Protein AF-A0A7V1LYJ7-F1 (afdb_monomer)

Solvent-accessible surface area (backbone atoms only — not comparable to full-atom values): 11429 Å² total; per-residue (Å²): 139,90,71,83,51,69,73,53,44,68,65,65,70,70,75,66,86,75,81,81,82,77,94,82,89,84,84,89,86,88,78,90,84,87,90,84,88,81,90,78,89,89,88,82,90,87,87,89,84,87,89,84,88,81,92,72,92,71,81,84,70,80,73,81,81,62,92,84,59,79,79,88,82,51,66,59,58,54,37,48,56,49,42,76,74,42,40,70,66,48,44,75,53,27,71,74,53,50,47,53,56,35,52,47,34,51,50,49,32,52,49,32,52,54,60,55,66,43,93,89,49,82,57,51,73,66,52,50,50,50,37,58,47,28,56,48,49,39,51,51,38,51,31,48,56,26,54,67,68,77,46,60,61,61,68,60,48,43,66,77,69,36,71,91,68,63,72,79,85,83,130

Sequence (171 aa):
MGQDQIIAMSIEGRFTPAEHPGRETRPHHCTYHNAQPSHAMSIATTNISGCSRKSHLRSHMTQPNDPTQPSQITVAQIQQLIRERYYASDHDRGTGGTFLYFAEEVGELATALAANNRRRSPPTPAERANLEEEFADVIAWLCTLANINDVDLTKALTKYTDRDRVTGVKD

Radius of gyration: 25.45 Å; Cα contacts (8 Å, |Δi|>4): 78; chains: 1; bounding box: 66×53×61 Å

Secondary structure (DSSP, 8-state):
--STHHHHHHHHHS-----------------------------------------------PPPPPTTSPPPPPHHHHHHHHHHHHHHHHHHHHHHHHHHHHHHHHHHHHHHHHHHT-TTSPPPHHHHHHHHHHHHHHHHHHHHHHHHTT--HHHHHHHHH-TTT------

Nearest PDB structures (foldseek):
  7mu5-assembly2_F  TM=7.650E-01  e=2.462E-04  Homo sapiens
  7mu5-assembly1_E  TM=7.653E-01  e=3.201E-04  Homo sapiens
  7mu5-assembly1_G  TM=7.534E-01  e=7.814E-04  Homo sapiens

Foldseek 3Di:
DPPLCPLVVVVVVPPDPPDDPDDDDDDDDDDDDDDDDDDDDDDDDDDDDDDDDDDDPDPPPPDPDDPPDDDDDDLVNLLVVLCVRCQVVLLVCPLVNLVVQLVVLVVQLVVLVVQCPDPPDHHDPVSVVSNVVSVVSNSSSVSSNCSSVVHDVVVVCCCPVVPVNPDDDDD

Structure (mmCIF, N/CA/C/O backbone):
data_AF-A0A7V1LYJ7-F1
#
_entry.id   AF-A0A7V1LYJ7-F1
#
loop_
_atom_site.group_PDB
_atom_site.id
_atom_site.type_symbol
_atom_site.label_atom_id
_atom_site.label_alt_id
_atom_site.label_comp_id
_atom_site.label_asym_id
_atom_site.label_entity_id
_atom_site.label_seq_id
_atom_site.pdbx_PDB_ins_code
_atom_site.Cartn_x
_atom_site.Cartn_y
_atom_site.Cartn_z
_atom_site.occupancy
_atom_site.B_iso_or_equiv
_atom_site.auth_seq_id
_atom_site.auth_comp_id
_atom_site.auth_asym_id
_atom_site.auth_atom_id
_atom_site.pdbx_PDB_model_num
ATOM 1 N N . MET A 1 1 ? -14.120 12.202 -15.755 1.00 39.66 1 MET A N 1
ATOM 2 C CA . MET A 1 1 ? -13.140 11.384 -16.501 1.00 39.66 1 MET A CA 1
ATOM 3 C C . MET A 1 1 ? -11.776 12.020 -16.305 1.00 39.66 1 MET A C 1
ATOM 5 O O . MET A 1 1 ? -11.632 13.159 -16.732 1.00 39.66 1 MET A O 1
ATOM 9 N N . GLY A 1 2 ? -10.828 11.368 -15.618 1.00 41.31 2 GLY A N 1
ATOM 10 C CA . GLY A 1 2 ? -9.467 11.924 -15.524 1.00 41.31 2 GLY A CA 1
ATOM 11 C C . GLY A 1 2 ? -8.541 11.475 -14.386 1.00 41.31 2 GLY A C 1
ATOM 12 O O . GLY A 1 2 ? -7.397 11.910 -14.402 1.00 41.31 2 GLY A O 1
ATOM 13 N N . GLN A 1 3 ? -8.970 10.662 -13.408 1.00 35.12 3 GLN A N 1
ATOM 14 C CA . GLN A 1 3 ? -8.062 10.183 -12.339 1.00 35.12 3 GLN A CA 1
ATOM 15 C C . GLN A 1 3 ? -8.272 8.724 -11.895 1.00 35.12 3 GLN A C 1
ATOM 17 O O . GLN A 1 3 ? -7.392 8.165 -11.251 1.00 35.12 3 GLN A O 1
ATOM 22 N N . ASP A 1 4 ? -9.376 8.079 -12.274 1.00 42.81 4 ASP A N 1
ATOM 23 C CA . ASP A 1 4 ? -9.696 6.700 -11.852 1.00 42.81 4 ASP A CA 1
ATOM 24 C C . ASP A 1 4 ? -8.965 5.624 -12.678 1.00 42.81 4 ASP A C 1
ATOM 26 O O . ASP A 1 4 ? -9.135 4.431 -12.452 1.00 42.81 4 ASP A O 1
ATOM 30 N N . GLN A 1 5 ? -8.142 6.046 -13.644 1.00 44.84 5 GLN A N 1
ATOM 31 C CA . GLN A 1 5 ? -7.387 5.149 -14.518 1.00 44.84 5 GLN A CA 1
ATOM 32 C C . GLN A 1 5 ? -6.056 4.672 -13.929 1.00 44.84 5 GLN A C 1
ATOM 34 O O . GLN A 1 5 ? -5.581 3.638 -14.368 1.00 44.84 5 GLN A O 1
ATOM 39 N N . ILE A 1 6 ? -5.441 5.365 -12.963 1.00 43.75 6 ILE A N 1
ATOM 40 C CA . ILE A 1 6 ? -4.030 5.089 -12.616 1.00 43.75 6 ILE A CA 1
ATOM 41 C C . ILE A 1 6 ? -3.837 3.672 -12.045 1.00 43.75 6 ILE A C 1
ATOM 43 O O . ILE A 1 6 ? -2.964 2.957 -12.520 1.00 43.75 6 ILE A O 1
ATOM 47 N N . ILE A 1 7 ? -4.693 3.220 -11.118 1.00 49.38 7 ILE A N 1
ATOM 48 C CA . ILE A 1 7 ? -4.587 1.854 -10.560 1.00 49.38 7 ILE A CA 1
ATOM 49 C C . ILE A 1 7 ? -5.200 0.805 -11.507 1.00 49.38 7 ILE A C 1
ATOM 51 O O . ILE A 1 7 ? -4.684 -0.301 -11.636 1.00 49.38 7 ILE A O 1
ATOM 55 N N . ALA A 1 8 ? -6.255 1.158 -12.250 1.00 46.00 8 ALA A N 1
AT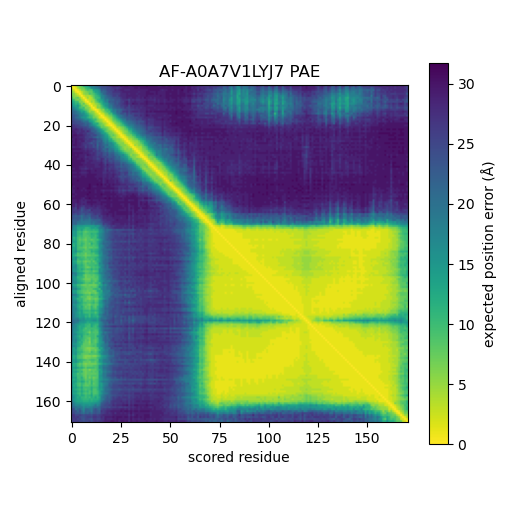OM 56 C CA . ALA A 1 8 ? -6.844 0.263 -13.250 1.00 46.00 8 ALA A CA 1
ATOM 57 C C . ALA A 1 8 ? -5.898 -0.018 -14.440 1.00 46.00 8 ALA A C 1
ATOM 59 O O . ALA A 1 8 ? -5.915 -1.114 -14.995 1.00 46.00 8 ALA A O 1
ATOM 60 N N . MET A 1 9 ? -5.040 0.934 -14.820 1.00 42.72 9 MET A N 1
ATOM 61 C CA . MET A 1 9 ? -4.119 0.789 -15.952 1.00 42.72 9 MET A CA 1
ATOM 62 C C . MET A 1 9 ? -2.973 -0.193 -15.693 1.00 42.72 9 MET A C 1
ATOM 64 O O . MET A 1 9 ? -2.532 -0.823 -16.654 1.00 42.72 9 MET A O 1
ATOM 68 N N . SER A 1 10 ? -2.529 -0.383 -14.442 1.00 49.06 10 SER A N 1
ATOM 69 C CA . SER A 1 10 ? -1.549 -1.441 -14.134 1.00 49.06 10 SER A CA 1
ATOM 70 C C . SER A 1 10 ? -2.144 -2.834 -14.412 1.00 49.06 10 SER A C 1
ATOM 72 O O . SER A 1 10 ? -1.480 -3.699 -14.982 1.00 49.06 10 SER A O 1
ATOM 74 N N . ILE A 1 11 ? -3.450 -3.001 -14.150 1.00 47.09 11 ILE A N 1
ATOM 75 C CA . ILE A 1 11 ? -4.214 -4.230 -14.419 1.00 47.09 11 ILE A CA 1
ATOM 76 C C . ILE A 1 11 ? -4.469 -4.431 -15.927 1.00 47.09 11 ILE A C 1
ATOM 78 O O . ILE A 1 11 ? -4.273 -5.527 -16.453 1.00 47.09 11 ILE A O 1
ATOM 82 N N . GLU A 1 12 ? -4.915 -3.395 -16.645 1.00 40.53 12 GLU A N 1
ATOM 83 C CA . GLU A 1 12 ? -5.315 -3.525 -18.059 1.00 40.53 12 GLU A CA 1
ATOM 84 C C . GLU A 1 12 ? -4.127 -3.576 -19.040 1.00 40.53 12 GLU A C 1
ATOM 86 O O . GLU A 1 12 ? -4.242 -4.163 -20.117 1.00 40.53 12 GLU A O 1
ATOM 91 N N . GLY A 1 13 ? -2.969 -3.006 -18.687 1.00 39.09 13 GLY A N 1
ATOM 92 C CA . GLY A 1 13 ? -1.813 -2.902 -19.587 1.00 39.09 13 GLY A CA 1
ATOM 93 C C . GLY A 1 13 ? -1.020 -4.197 -19.809 1.00 39.09 13 GLY A C 1
ATOM 94 O O . GLY A 1 13 ? -0.330 -4.319 -20.823 1.00 39.09 13 GLY A O 1
ATOM 95 N N . ARG A 1 14 ? -1.101 -5.169 -18.889 1.00 50.03 14 ARG A N 1
ATOM 96 C CA . ARG A 1 14 ? -0.214 -6.353 -18.875 1.00 50.03 14 ARG A CA 1
ATOM 97 C C . ARG A 1 14 ? -0.827 -7.621 -19.491 1.00 50.03 14 ARG A C 1
ATOM 99 O O . ARG A 1 14 ? -0.095 -8.552 -19.819 1.00 50.03 14 ARG A O 1
ATOM 106 N N . PHE A 1 15 ? -2.136 -7.640 -19.758 1.00 41.94 15 PHE A N 1
ATOM 107 C CA . PHE A 1 15 ? -2.843 -8.764 -20.396 1.00 41.94 15 PHE A CA 1
ATOM 108 C C . PHE A 1 15 ? -3.045 -8.585 -21.913 1.00 41.94 15 PHE A C 1
ATOM 110 O O . PHE A 1 15 ? -4.158 -8.672 -22.433 1.00 41.94 15 PHE A O 1
ATOM 117 N N . THR A 1 16 ? -1.948 -8.431 -22.662 1.00 31.44 16 THR A N 1
ATOM 118 C CA . THR A 1 16 ? -1.954 -8.831 -24.081 1.00 31.44 16 THR A CA 1
ATOM 119 C C . THR A 1 16 ? -1.454 -10.275 -24.187 1.00 31.44 16 THR A C 1
ATOM 121 O O . THR A 1 16 ? -0.359 -10.574 -23.708 1.00 31.44 16 THR A O 1
ATOM 124 N N . PRO A 1 17 ? -2.216 -11.212 -24.786 1.00 27.77 17 PRO A N 1
ATOM 125 C CA . PRO A 1 17 ? -1.701 -12.548 -25.050 1.00 27.77 17 PRO A CA 1
ATOM 126 C C . PRO A 1 17 ? -0.546 -12.446 -26.048 1.00 27.77 17 PRO A C 1
ATOM 128 O O . PRO A 1 17 ? -0.759 -12.145 -27.221 1.00 27.77 17 PRO A O 1
ATOM 131 N N . ALA A 1 18 ? 0.680 -12.688 -25.586 1.00 34.16 18 ALA A N 1
ATOM 132 C CA . ALA A 1 18 ? 1.843 -12.734 -26.459 1.00 34.16 18 ALA A CA 1
ATOM 133 C C . ALA A 1 18 ? 1.729 -13.938 -27.407 1.00 34.16 18 ALA A C 1
ATOM 135 O O . ALA A 1 18 ? 2.036 -15.075 -27.023 1.00 34.16 18 ALA A O 1
ATOM 136 N N . GLU A 1 19 ? 1.297 -13.687 -28.648 1.00 32.66 19 GLU A N 1
ATOM 137 C CA . GLU A 1 19 ? 1.384 -14.662 -29.733 1.00 32.66 19 GLU A CA 1
ATOM 138 C C . GLU A 1 19 ? 2.819 -15.200 -29.804 1.00 32.66 19 GLU A C 1
ATOM 140 O O . GLU A 1 19 ? 3.786 -14.441 -29.849 1.00 32.66 19 GLU A O 1
ATOM 145 N N . HIS A 1 20 ? 2.959 -16.525 -29.754 1.00 35.22 20 HIS A N 1
ATOM 146 C CA . HIS A 1 20 ? 4.243 -17.211 -29.616 1.00 35.22 20 HIS A CA 1
ATOM 147 C C . HIS A 1 20 ? 4.741 -17.736 -30.976 1.00 35.22 20 HIS A C 1
ATOM 149 O O . HIS A 1 20 ? 4.325 -18.820 -31.397 1.00 35.22 20 HIS A O 1
ATOM 155 N N . PRO A 1 21 ? 5.680 -17.056 -31.658 1.00 34.88 21 PRO A N 1
ATOM 156 C CA . PRO A 1 21 ? 6.439 -17.663 -32.740 1.00 34.88 21 PRO A CA 1
ATOM 157 C C . PRO A 1 21 ? 7.669 -18.412 -32.198 1.00 34.88 21 PRO A C 1
ATOM 159 O O . PRO A 1 21 ? 8.609 -17.809 -31.695 1.00 34.88 21 PRO A O 1
ATOM 162 N N . GLY A 1 22 ? 7.676 -19.737 -32.370 1.00 33.19 22 GLY A N 1
ATOM 163 C CA . GLY A 1 22 ? 8.886 -20.551 -32.576 1.00 33.19 22 GLY A CA 1
ATOM 164 C C . GLY A 1 22 ? 9.962 -20.590 -31.477 1.00 33.19 22 GLY A C 1
ATOM 165 O O . GLY A 1 22 ? 10.859 -19.754 -31.424 1.00 33.19 22 GLY A O 1
ATOM 166 N N . ARG A 1 23 ? 10.008 -21.692 -30.712 1.00 37.84 23 ARG A N 1
ATOM 167 C CA . ARG A 1 23 ? 11.253 -22.115 -30.041 1.00 37.84 23 ARG A CA 1
ATOM 168 C C . ARG A 1 23 ? 12.289 -22.547 -31.083 1.00 37.84 23 ARG A C 1
ATOM 170 O O . ARG A 1 23 ? 12.037 -23.512 -31.799 1.00 37.84 23 ARG A O 1
ATOM 177 N N . GLU A 1 24 ? 13.494 -21.983 -31.036 1.00 34.78 24 GLU A N 1
ATOM 178 C CA . GLU A 1 24 ? 14.697 -22.667 -31.525 1.00 34.78 24 GLU A CA 1
ATOM 179 C C . GLU A 1 24 ? 15.793 -22.667 -30.447 1.00 34.78 24 GLU A C 1
ATOM 181 O O . GLU A 1 24 ? 16.142 -21.637 -29.875 1.00 34.78 24 GLU A O 1
ATOM 186 N N . THR A 1 25 ? 16.310 -23.855 -30.129 1.00 39.84 25 THR A N 1
ATOM 187 C CA . THR A 1 25 ? 17.277 -24.088 -29.046 1.00 39.84 25 THR A CA 1
ATOM 188 C C . THR A 1 25 ? 18.637 -24.493 -29.606 1.00 39.84 25 THR A C 1
ATOM 190 O O . THR A 1 25 ? 18.734 -25.553 -30.227 1.00 39.84 25 THR A O 1
ATOM 193 N N . ARG A 1 26 ? 19.707 -23.736 -29.319 1.00 32.53 26 ARG A N 1
ATOM 194 C CA . ARG A 1 26 ? 21.106 -24.171 -29.525 1.00 32.53 26 ARG A CA 1
ATOM 195 C C . ARG A 1 26 ? 22.040 -23.697 -28.391 1.00 32.53 26 ARG A C 1
ATOM 197 O O . ARG A 1 26 ? 21.685 -22.750 -27.692 1.00 32.53 26 ARG A O 1
ATOM 204 N N . PRO A 1 27 ? 23.173 -24.391 -28.135 1.00 34.41 27 PRO A N 1
ATOM 205 C CA . PRO A 1 27 ? 23.737 -24.473 -26.782 1.00 34.41 27 PRO A CA 1
ATOM 206 C C . PRO A 1 27 ? 25.044 -23.692 -26.539 1.00 34.41 27 PRO A C 1
ATOM 208 O O . PRO A 1 27 ? 25.807 -23.421 -27.456 1.00 34.41 27 PRO A O 1
ATOM 211 N N . HIS A 1 28 ? 25.306 -23.460 -25.246 1.00 38.00 28 HIS A N 1
ATOM 212 C CA . HIS A 1 28 ? 26.600 -23.329 -24.550 1.00 38.00 28 HIS A CA 1
ATOM 213 C C . HIS A 1 28 ? 27.812 -22.657 -25.240 1.00 38.00 28 HIS A C 1
ATOM 215 O O . HIS A 1 28 ? 28.478 -23.260 -26.075 1.00 38.00 28 HIS A O 1
ATOM 221 N N . HIS A 1 29 ? 28.308 -21.574 -24.625 1.00 31.41 29 HIS A N 1
ATOM 222 C CA . HIS A 1 29 ? 29.708 -21.566 -24.170 1.00 31.41 29 HIS A CA 1
ATOM 223 C C . HIS A 1 29 ? 29.892 -20.703 -22.913 1.00 31.41 29 HIS A C 1
ATOM 225 O O . HIS A 1 29 ? 29.496 -19.542 -22.875 1.00 31.41 29 HIS A O 1
ATOM 231 N N . CYS A 1 30 ? 30.519 -21.268 -21.881 1.00 25.98 30 CYS A N 1
ATOM 232 C CA . CYS A 1 30 ? 31.017 -20.526 -20.723 1.00 25.98 30 CYS A CA 1
ATOM 233 C C . CYS A 1 30 ? 32.521 -20.292 -20.909 1.00 25.98 30 CYS A C 1
ATOM 235 O O . CYS A 1 30 ? 33.231 -21.227 -21.280 1.00 25.98 30 CYS A O 1
ATOM 237 N N . THR A 1 31 ? 33.022 -19.085 -20.649 1.00 35.19 31 THR A N 1
ATOM 238 C CA . THR A 1 31 ? 34.464 -18.818 -20.558 1.00 35.19 31 THR A CA 1
ATOM 239 C C . THR A 1 31 ? 34.769 -17.984 -19.317 1.00 35.19 31 THR A C 1
ATOM 241 O O . THR A 1 31 ? 34.438 -16.806 -19.214 1.00 35.19 31 THR A O 1
ATOM 244 N N . TYR A 1 32 ? 35.425 -18.624 -18.350 1.00 24.89 32 TYR A N 1
ATOM 245 C CA . TYR A 1 32 ? 36.089 -17.946 -17.239 1.00 24.89 32 TYR A CA 1
ATOM 246 C C . TYR A 1 32 ? 37.252 -17.102 -17.773 1.00 24.89 32 TYR A C 1
ATOM 248 O O . TYR A 1 32 ? 38.036 -17.595 -18.583 1.00 24.89 32 TYR A O 1
ATOM 256 N N . HIS A 1 33 ? 37.433 -15.888 -17.249 1.00 34.34 33 HIS A N 1
ATOM 257 C CA . HIS A 1 33 ? 38.720 -15.189 -17.273 1.00 34.34 33 HIS A CA 1
ATOM 258 C C . HIS A 1 33 ? 39.061 -14.677 -15.872 1.00 34.34 33 HIS A C 1
ATOM 260 O O . HIS A 1 33 ? 38.192 -14.253 -15.111 1.00 34.34 33 HIS A O 1
ATOM 266 N N . ASN A 1 34 ? 40.339 -14.805 -15.527 1.00 30.95 34 ASN A N 1
ATOM 267 C CA . ASN A 1 34 ? 40.882 -14.710 -14.177 1.00 30.95 34 ASN A CA 1
ATOM 268 C C . ASN A 1 34 ? 41.823 -13.499 -14.087 1.00 30.95 34 ASN A C 1
ATOM 270 O O . ASN A 1 34 ? 42.712 -13.381 -14.926 1.00 30.95 34 ASN A O 1
ATOM 274 N N . ALA A 1 35 ? 41.650 -12.626 -13.088 1.00 32.25 35 ALA A N 1
ATOM 275 C CA . ALA A 1 35 ? 42.581 -11.526 -12.815 1.00 32.25 35 ALA A CA 1
ATOM 276 C C . ALA A 1 35 ? 42.537 -11.060 -11.342 1.00 32.25 35 ALA A C 1
ATOM 278 O O . ALA A 1 35 ? 41.516 -10.591 -10.834 1.00 32.25 35 ALA A O 1
ATOM 279 N N . GLN A 1 36 ? 43.688 -11.173 -10.683 1.00 30.81 36 GLN A N 1
ATOM 280 C CA . GLN A 1 36 ? 44.072 -10.702 -9.343 1.00 30.81 36 GLN A CA 1
ATOM 281 C C . GLN A 1 36 ? 45.618 -10.580 -9.355 1.00 30.81 36 GLN A C 1
ATOM 283 O O . GLN A 1 36 ? 46.246 -11.234 -10.190 1.00 30.81 36 GLN A O 1
ATOM 288 N N . PRO A 1 37 ? 46.274 -9.936 -8.372 1.00 46.62 37 PRO A N 1
ATOM 289 C CA . PRO A 1 37 ? 45.947 -8.666 -7.713 1.00 46.62 37 PRO A CA 1
ATOM 290 C C . PRO A 1 37 ? 47.197 -7.752 -7.583 1.00 46.62 37 PRO A C 1
ATOM 292 O O . PRO A 1 37 ? 48.312 -8.157 -7.905 1.00 46.62 37 PRO A O 1
ATOM 295 N N . SER A 1 38 ? 47.063 -6.559 -6.989 1.00 35.41 38 SER A N 1
ATOM 296 C CA . SER A 1 38 ? 48.221 -5.847 -6.414 1.00 35.41 38 SER A CA 1
ATOM 297 C C . SER A 1 38 ? 47.839 -4.852 -5.306 1.00 35.41 38 SER A C 1
ATOM 299 O O . SER A 1 38 ? 47.107 -3.915 -5.591 1.00 35.41 38 SER A O 1
ATOM 301 N N . HIS A 1 39 ? 48.373 -5.084 -4.094 1.00 32.19 39 HIS A N 1
ATOM 302 C CA . HIS A 1 39 ? 48.921 -4.146 -3.080 1.00 32.19 39 HIS A CA 1
ATOM 303 C C . HIS A 1 39 ? 48.308 -2.734 -2.843 1.00 32.19 39 HIS A C 1
ATOM 305 O O . HIS A 1 39 ? 47.913 -2.053 -3.774 1.00 32.19 39 HIS A O 1
ATOM 311 N N . ALA A 1 40 ? 48.371 -2.120 -1.650 1.00 30.64 40 ALA A N 1
ATOM 312 C CA . ALA A 1 40 ? 48.552 -2.566 -0.256 1.00 30.64 40 ALA A CA 1
ATOM 313 C C . ALA A 1 40 ? 48.348 -1.353 0.698 1.00 30.64 40 ALA A C 1
ATOM 315 O O . ALA A 1 40 ? 48.561 -0.221 0.288 1.00 30.64 40 ALA A O 1
ATOM 316 N N . MET A 1 41 ? 47.978 -1.624 1.960 1.00 29.31 41 MET A N 1
ATOM 317 C CA . MET A 1 41 ? 48.214 -0.851 3.208 1.00 29.31 41 MET A CA 1
ATOM 318 C C . MET A 1 41 ? 48.380 0.692 3.183 1.00 29.31 41 MET A C 1
ATOM 320 O O . MET A 1 41 ? 49.353 1.205 2.644 1.00 29.31 41 MET A O 1
ATOM 324 N N . SER A 1 42 ? 47.634 1.395 4.052 1.00 30.06 42 SER A N 1
ATOM 325 C CA . SER A 1 42 ? 48.216 1.911 5.315 1.00 30.06 42 SER A CA 1
ATOM 326 C C . SER A 1 42 ? 47.147 2.367 6.331 1.00 30.06 42 SER A C 1
ATOM 328 O O . SER A 1 42 ? 45.970 2.489 6.003 1.00 30.06 42 SER A O 1
ATOM 330 N N . ILE A 1 43 ? 47.573 2.570 7.580 1.00 31.61 43 ILE A N 1
ATOM 331 C CA . ILE A 1 43 ? 46.780 2.725 8.812 1.00 31.61 43 ILE A CA 1
ATOM 332 C C . ILE A 1 43 ? 47.089 4.097 9.441 1.00 31.61 43 ILE A C 1
ATOM 334 O O . ILE A 1 43 ? 48.260 4.465 9.465 1.00 31.61 43 ILE A O 1
ATOM 338 N N . ALA A 1 44 ? 46.109 4.791 10.044 1.00 30.53 44 ALA A N 1
ATOM 339 C CA . ALA A 1 44 ? 46.369 5.701 11.177 1.00 30.53 44 ALA A CA 1
ATOM 340 C C . ALA A 1 44 ? 45.109 6.074 11.997 1.00 30.53 44 ALA A C 1
ATOM 342 O O . ALA A 1 44 ? 44.166 6.678 11.494 1.00 30.53 44 ALA A O 1
ATOM 343 N N . THR A 1 45 ? 45.160 5.763 13.295 1.00 30.34 45 THR A N 1
ATOM 344 C CA . THR A 1 45 ? 44.437 6.369 14.438 1.00 30.34 45 THR A CA 1
ATOM 345 C C . THR A 1 45 ? 44.587 7.912 14.416 1.00 30.34 45 THR A C 1
ATOM 347 O O . THR A 1 45 ? 45.572 8.411 13.886 1.00 30.34 45 THR A O 1
ATOM 350 N N . THR A 1 46 ? 43.743 8.799 14.961 1.00 32.59 46 THR A N 1
ATOM 351 C CA . THR A 1 46 ? 43.065 8.922 16.283 1.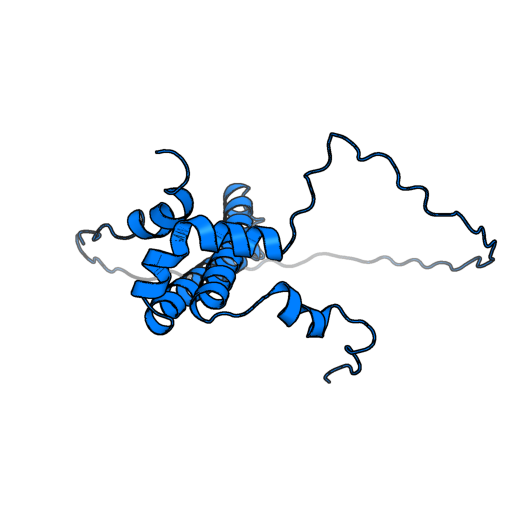00 32.59 46 THR A CA 1
ATOM 352 C C . THR A 1 46 ? 42.071 10.133 16.163 1.00 32.59 46 THR A C 1
ATOM 354 O O . THR A 1 46 ? 41.990 10.703 15.081 1.00 32.59 46 THR A O 1
ATOM 357 N N . ASN A 1 47 ? 41.287 10.659 17.123 1.00 36.19 47 ASN A N 1
ATOM 358 C CA . ASN A 1 47 ? 41.132 10.492 18.580 1.00 36.19 47 ASN A CA 1
ATOM 359 C C . ASN A 1 47 ? 39.696 10.867 19.050 1.00 36.19 47 ASN A C 1
ATOM 361 O O . ASN A 1 47 ? 38.877 11.325 18.258 1.00 36.19 47 ASN A O 1
ATOM 365 N N . ILE A 1 48 ? 39.419 10.740 20.353 1.00 44.50 48 ILE A N 1
ATOM 366 C CA . ILE A 1 48 ? 38.189 11.170 21.050 1.00 44.50 48 ILE A CA 1
ATOM 367 C C . ILE A 1 48 ? 38.423 12.515 21.761 1.00 44.50 48 ILE A C 1
ATOM 369 O O . ILE A 1 48 ? 39.474 12.688 22.376 1.00 44.50 48 ILE A O 1
ATOM 373 N N . SER A 1 49 ? 37.439 13.431 21.782 1.00 39.97 49 SER A N 1
ATOM 374 C CA . SER A 1 49 ? 37.371 14.477 22.823 1.00 39.97 49 SER A CA 1
ATOM 375 C C . SER A 1 49 ? 35.996 15.156 22.965 1.00 39.97 49 SER A C 1
ATOM 377 O O . SER A 1 49 ? 35.359 15.482 21.969 1.00 39.97 49 SER A O 1
ATOM 379 N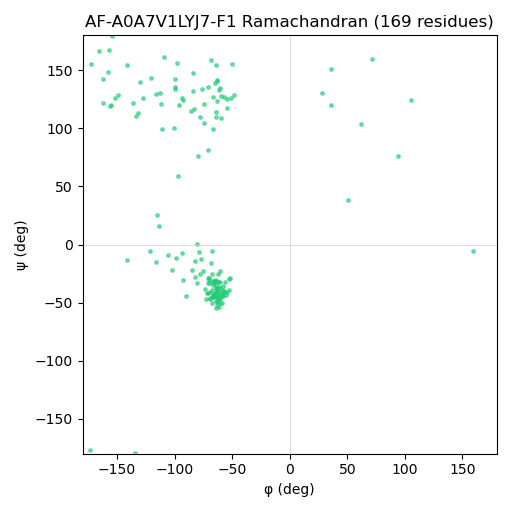 N . GLY A 1 50 ? 35.601 15.461 24.210 1.00 32.31 50 GLY A N 1
ATOM 380 C CA . GLY A 1 50 ? 34.788 16.650 24.521 1.00 32.31 50 GLY A CA 1
ATOM 381 C C . GLY A 1 50 ? 33.258 16.521 24.595 1.00 32.31 50 GLY A C 1
ATOM 382 O O . GLY A 1 50 ? 32.550 17.067 23.757 1.00 32.31 50 GLY A O 1
ATOM 383 N N . CYS A 1 51 ? 32.724 15.945 25.679 1.00 32.50 51 CYS A N 1
ATOM 384 C CA . CYS A 1 51 ? 31.328 16.166 26.085 1.00 32.50 51 CYS A CA 1
ATOM 385 C C . CYS A 1 51 ? 31.231 17.322 27.098 1.00 32.50 51 CYS A C 1
ATOM 387 O O . CYS A 1 51 ? 31.850 17.244 28.157 1.00 32.50 51 CYS A O 1
ATOM 389 N N . SER A 1 52 ? 30.395 18.341 26.844 1.00 33.25 52 SER A N 1
ATOM 390 C CA . SER A 1 52 ? 29.684 19.039 27.929 1.00 33.25 52 SER A CA 1
ATOM 391 C C . SER A 1 52 ? 28.425 19.776 27.459 1.00 33.25 52 SER A C 1
ATOM 393 O O . SER A 1 52 ? 28.321 20.248 26.331 1.00 33.25 52 SER A O 1
ATOM 395 N N . ARG A 1 53 ? 27.449 19.848 28.366 1.00 45.12 53 ARG A N 1
ATOM 396 C CA . ARG A 1 53 ? 26.062 20.286 28.155 1.00 45.12 53 ARG A CA 1
ATOM 397 C C . ARG A 1 53 ? 25.909 21.806 28.224 1.00 45.12 53 ARG A C 1
ATOM 399 O O . ARG A 1 53 ? 26.464 22.423 29.128 1.00 45.12 53 ARG A O 1
ATOM 406 N N . LYS A 1 54 ? 24.965 22.354 27.449 1.00 38.22 54 LYS A N 1
ATOM 407 C CA . LYS A 1 54 ? 24.020 23.366 27.960 1.00 38.22 54 LYS A CA 1
ATOM 408 C C . LYS A 1 54 ? 22.610 23.066 27.463 1.00 38.22 54 LYS A C 1
ATOM 410 O O . LYS A 1 54 ? 22.368 22.993 26.264 1.00 38.22 54 LYS A O 1
ATOM 415 N N . SER A 1 55 ? 21.689 22.890 28.402 1.00 44.41 55 SER A N 1
ATOM 416 C CA . SER A 1 55 ? 20.258 22.834 28.132 1.00 44.41 55 SER A CA 1
ATOM 417 C C . SER A 1 55 ? 19.748 24.222 27.739 1.00 44.41 55 SER A C 1
ATOM 419 O O . SER A 1 55 ? 20.054 25.226 28.384 1.00 44.41 55 SER A O 1
ATOM 421 N N . HIS A 1 56 ? 18.931 24.275 26.693 1.00 38.94 56 HIS A N 1
ATOM 422 C CA . HIS A 1 56 ? 18.045 25.400 26.431 1.00 38.94 56 HIS A CA 1
ATOM 423 C C . HIS A 1 56 ? 16.657 24.846 26.142 1.00 38.94 56 HIS A C 1
ATOM 425 O O . HIS A 1 56 ? 16.448 24.173 25.134 1.00 38.94 56 HIS A O 1
ATOM 431 N N . LEU A 1 57 ? 15.716 25.128 27.046 1.00 46.97 57 LEU A N 1
ATOM 432 C CA . LEU A 1 57 ? 14.295 25.009 26.750 1.00 46.97 57 LEU A CA 1
ATOM 433 C C . LEU A 1 57 ? 14.005 25.950 25.581 1.00 46.97 57 LEU A C 1
ATOM 435 O O . LEU A 1 57 ? 14.024 27.169 25.739 1.00 46.97 57 LEU A O 1
ATOM 439 N N . ARG A 1 58 ? 13.747 25.383 24.405 1.00 45.00 58 ARG A N 1
ATOM 440 C CA . ARG A 1 58 ? 13.228 26.127 23.264 1.00 45.00 58 ARG A CA 1
ATOM 441 C C . ARG A 1 58 ? 11.804 25.648 23.046 1.00 45.00 58 ARG A C 1
ATOM 443 O O . ARG A 1 58 ? 11.602 24.573 22.489 1.00 45.00 58 ARG A O 1
ATOM 450 N N . SER A 1 59 ? 10.833 26.422 23.534 1.00 40.62 59 SER A N 1
ATOM 451 C CA . SER A 1 59 ? 9.419 26.181 23.243 1.00 40.62 59 SER A CA 1
ATOM 452 C C . SER A 1 59 ? 9.249 25.982 21.742 1.00 40.62 59 SER A C 1
ATOM 454 O O . SER A 1 59 ? 9.732 26.803 20.956 1.00 40.62 59 SER A O 1
ATOM 456 N N . HIS A 1 60 ? 8.579 24.902 21.342 1.00 43.00 60 HIS A N 1
ATOM 457 C CA . HIS A 1 60 ? 8.236 24.665 19.946 1.00 43.00 60 HIS A CA 1
ATOM 458 C C . HIS A 1 60 ? 7.151 25.654 19.508 1.00 43.00 60 HIS A C 1
ATOM 460 O O . HIS A 1 60 ? 5.969 25.336 19.453 1.00 43.00 60 HIS A O 1
ATOM 466 N N . MET A 1 61 ? 7.579 26.873 19.179 1.00 45.00 61 MET A N 1
ATOM 467 C CA . MET A 1 61 ? 6.872 27.700 18.213 1.00 45.00 61 MET A CA 1
ATOM 468 C C . MET A 1 61 ? 6.952 26.953 16.882 1.00 45.00 61 MET A C 1
ATOM 470 O O . MET A 1 61 ? 8.053 26.751 16.360 1.00 45.00 61 MET A O 1
ATOM 474 N N . THR A 1 62 ? 5.808 26.493 16.379 1.00 51.22 62 THR A N 1
ATOM 475 C CA . THR A 1 62 ? 5.706 25.827 15.079 1.00 51.22 62 THR A CA 1
ATOM 476 C C . THR A 1 62 ? 6.310 26.745 14.022 1.00 51.22 62 THR A C 1
ATOM 478 O O . THR A 1 62 ? 5.843 27.870 13.841 1.00 51.22 62 THR A O 1
ATOM 481 N N . GLN A 1 63 ? 7.385 26.301 13.367 1.00 54.94 63 GLN A N 1
ATOM 482 C CA . GLN A 1 63 ? 7.964 27.054 12.255 1.00 54.94 63 GLN A CA 1
ATOM 483 C C . GLN A 1 63 ? 6.924 27.129 11.125 1.00 54.94 63 GLN A C 1
ATOM 485 O O . GLN A 1 63 ? 6.210 26.145 10.913 1.00 54.94 63 GLN A O 1
ATOM 490 N N . PRO A 1 64 ? 6.806 28.259 10.407 1.00 53.44 64 PRO A N 1
ATOM 491 C CA . PRO A 1 64 ? 5.964 28.312 9.219 1.00 53.44 64 PRO A CA 1
ATOM 492 C C . PRO A 1 64 ? 6.484 27.300 8.191 1.00 53.44 64 PRO A C 1
ATOM 494 O O . PRO A 1 64 ? 7.693 27.207 7.973 1.00 53.44 64 PRO A O 1
ATOM 497 N N . ASN A 1 65 ? 5.575 26.534 7.584 1.00 59.56 65 ASN A N 1
ATOM 498 C CA . ASN A 1 65 ? 5.940 25.517 6.601 1.00 59.56 65 ASN A CA 1
ATOM 499 C C . ASN A 1 65 ? 6.663 26.160 5.407 1.00 59.56 65 ASN A C 1
ATOM 501 O O . ASN A 1 65 ? 6.158 27.107 4.802 1.00 59.56 65 ASN A O 1
ATOM 505 N N . ASP A 1 66 ? 7.831 25.618 5.069 1.00 63.19 66 ASP A N 1
ATOM 506 C CA . ASP A 1 66 ? 8.582 25.955 3.861 1.00 63.19 66 ASP A CA 1
ATOM 507 C C . ASP A 1 66 ? 7.755 25.557 2.617 1.00 63.19 66 ASP A C 1
ATOM 509 O O . ASP A 1 66 ? 7.367 24.389 2.504 1.00 63.19 66 ASP A O 1
ATOM 513 N N . PRO A 1 67 ? 7.467 26.489 1.683 1.00 62.00 67 PRO A N 1
ATOM 514 C CA . PRO A 1 67 ? 6.623 26.228 0.515 1.00 62.00 67 PRO A CA 1
ATOM 515 C C . PRO A 1 67 ? 7.237 25.247 -0.498 1.00 62.00 67 PRO A C 1
ATOM 517 O O . PRO A 1 67 ? 6.569 24.893 -1.466 1.00 62.00 67 PRO A O 1
ATOM 520 N N . THR A 1 68 ? 8.488 24.817 -0.306 1.00 63.75 68 THR A N 1
ATOM 521 C CA . THR A 1 68 ? 9.151 23.806 -1.145 1.00 63.75 68 THR A CA 1
ATOM 522 C C . THR A 1 68 ? 9.034 22.376 -0.609 1.00 63.75 68 THR A C 1
ATOM 524 O O . THR A 1 68 ? 9.402 21.437 -1.313 1.00 63.75 68 THR A O 1
ATOM 527 N N . GLN A 1 69 ? 8.500 22.177 0.602 1.00 58.81 69 GLN A N 1
ATOM 528 C CA . GLN A 1 69 ? 8.337 20.839 1.174 1.00 58.81 69 GLN A CA 1
ATOM 529 C C . GLN A 1 69 ? 7.041 20.176 0.685 1.00 58.81 69 GLN A C 1
ATOM 531 O O . GLN A 1 69 ? 5.974 20.792 0.775 1.00 58.81 69 GLN A O 1
ATOM 536 N N . PRO A 1 70 ? 7.080 18.908 0.229 1.00 64.19 70 PRO A N 1
ATOM 537 C CA . PRO A 1 70 ? 5.865 18.175 -0.091 1.00 64.19 70 PRO A CA 1
ATOM 538 C C . PRO A 1 70 ? 5.001 18.030 1.167 1.00 64.19 70 PRO A C 1
ATOM 540 O O . PRO A 1 70 ? 5.479 17.673 2.250 1.00 64.19 70 PRO A O 1
ATOM 543 N N . SER A 1 71 ? 3.707 18.314 1.016 1.00 78.75 71 SER A N 1
ATOM 544 C CA . SER A 1 71 ? 2.717 18.176 2.083 1.00 78.75 71 SER A CA 1
ATOM 545 C C . SER A 1 71 ? 2.744 16.761 2.658 1.00 78.75 71 SER A C 1
ATOM 547 O O . SER A 1 71 ? 2.596 15.792 1.914 1.00 78.75 71 SER A O 1
ATOM 549 N N . GLN A 1 72 ? 2.911 16.647 3.977 1.00 86.62 72 GLN A N 1
ATOM 550 C CA . GLN A 1 72 ? 2.937 15.362 4.675 1.00 86.62 72 GLN A CA 1
ATOM 551 C C . GLN A 1 72 ? 1.641 14.579 4.420 1.00 86.62 72 GLN A C 1
ATOM 553 O O . GLN A 1 72 ? 0.548 15.100 4.650 1.00 86.62 72 GLN A O 1
ATOM 558 N N . ILE A 1 73 ? 1.775 13.331 3.967 1.00 91.31 73 ILE A N 1
ATOM 559 C CA . ILE A 1 73 ? 0.657 12.414 3.725 1.00 91.31 73 ILE A CA 1
ATOM 560 C C . ILE A 1 73 ? 0.544 11.454 4.911 1.00 91.31 73 ILE A C 1
ATOM 562 O O . ILE A 1 73 ? 1.537 10.893 5.373 1.00 91.31 73 ILE A O 1
ATOM 566 N N . THR A 1 74 ? -0.674 11.256 5.406 1.00 95.44 74 THR A N 1
ATOM 567 C CA . THR A 1 74 ? -0.989 10.287 6.463 1.00 95.44 74 THR A CA 1
ATOM 568 C C . THR A 1 74 ? -1.539 8.984 5.886 1.00 95.44 74 THR A C 1
ATOM 570 O O . THR A 1 74 ? -2.149 8.963 4.815 1.00 95.44 74 THR A O 1
ATOM 573 N N . VAL A 1 75 ? -1.396 7.889 6.639 1.00 96.50 75 VAL A N 1
ATOM 574 C CA . VAL A 1 75 ? -1.978 6.582 6.284 1.00 96.50 75 VAL A CA 1
ATOM 575 C C . VAL A 1 75 ? -3.499 6.677 6.122 1.00 96.50 75 VAL A C 1
ATOM 577 O O . VAL A 1 75 ? -4.041 6.125 5.170 1.00 96.50 75 VAL A O 1
ATOM 580 N N . ALA A 1 76 ? -4.177 7.448 6.981 1.00 97.12 76 ALA A N 1
ATOM 581 C CA . ALA A 1 76 ? -5.608 7.724 6.861 1.00 97.12 76 ALA A CA 1
ATOM 582 C C . ALA A 1 76 ? -5.982 8.373 5.514 1.00 97.12 76 ALA A C 1
ATOM 584 O O . ALA A 1 76 ? -6.971 7.973 4.907 1.00 97.12 76 ALA A O 1
ATOM 585 N N . GLN A 1 77 ? -5.193 9.336 5.021 1.00 96.69 77 GLN A N 1
ATOM 586 C CA . GLN A 1 77 ? -5.457 9.995 3.734 1.00 96.69 77 GLN A CA 1
ATOM 587 C C . GLN A 1 77 ? -5.301 9.041 2.545 1.00 96.69 77 GLN A C 1
ATOM 589 O O . GLN A 1 77 ? -6.165 9.037 1.673 1.00 96.69 77 GLN A O 1
ATOM 594 N N . ILE A 1 78 ? -4.246 8.215 2.512 1.00 96.25 78 ILE A N 1
ATOM 595 C CA . ILE A 1 78 ? -4.080 7.203 1.452 1.00 96.25 78 ILE A CA 1
ATOM 596 C C . ILE A 1 78 ? -5.203 6.168 1.527 1.00 96.25 78 ILE A C 1
ATOM 598 O O . ILE A 1 78 ? -5.854 5.905 0.518 1.00 96.25 78 ILE A O 1
ATOM 602 N N . GLN A 1 79 ? -5.483 5.623 2.715 1.00 98.19 79 GLN A N 1
ATOM 603 C CA . GLN A 1 79 ? -6.524 4.613 2.878 1.00 98.19 79 GLN A CA 1
ATOM 604 C C . GLN A 1 79 ? -7.898 5.132 2.426 1.00 98.19 79 GLN A C 1
ATOM 606 O O . GLN A 1 79 ? -8.607 4.429 1.702 1.00 98.19 79 GLN A O 1
ATOM 611 N N . GLN A 1 80 ? -8.249 6.363 2.806 1.00 97.81 80 GLN A N 1
ATOM 612 C CA . GLN A 1 80 ? -9.503 7.001 2.414 1.00 97.81 80 GLN A CA 1
ATOM 613 C C . GLN A 1 80 ? -9.565 7.271 0.903 1.00 97.81 80 GLN A C 1
ATOM 615 O O . GLN A 1 80 ? -10.572 6.943 0.284 1.00 97.81 80 GLN A O 1
ATOM 620 N N . LEU A 1 81 ? -8.490 7.779 0.288 1.00 96.56 81 LEU A N 1
ATOM 621 C CA . LEU A 1 81 ? -8.423 8.022 -1.160 1.00 96.56 81 LEU A CA 1
ATOM 622 C C . LEU A 1 81 ? -8.631 6.735 -1.978 1.00 96.56 81 LEU A C 1
ATOM 624 O O . LEU A 1 81 ? -9.351 6.743 -2.976 1.00 96.56 81 LEU A O 1
ATOM 628 N N . ILE A 1 82 ? -8.026 5.624 -1.546 1.00 96.94 82 ILE A N 1
ATOM 629 C CA . ILE A 1 82 ? -8.228 4.305 -2.161 1.00 96.94 82 ILE A CA 1
ATOM 630 C C . ILE A 1 82 ? -9.683 3.842 -1.981 1.00 96.94 82 ILE A C 1
ATOM 632 O O . ILE A 1 82 ? -10.293 3.358 -2.936 1.00 96.94 82 ILE A O 1
ATOM 636 N N . ARG A 1 83 ? -10.276 4.045 -0.792 1.00 97.12 83 ARG A N 1
ATOM 637 C CA . ARG A 1 83 ? -11.682 3.695 -0.525 1.00 97.12 83 ARG A CA 1
ATOM 638 C C . ARG A 1 83 ? -12.638 4.474 -1.430 1.00 97.12 83 ARG A C 1
ATOM 640 O O . ARG A 1 83 ? -13.536 3.882 -2.016 1.00 97.12 83 ARG A O 1
ATOM 647 N N . GLU A 1 84 ? -12.440 5.782 -1.556 1.00 96.88 84 GLU A N 1
ATOM 648 C CA . GLU A 1 84 ? -13.313 6.673 -2.330 1.00 96.88 84 GLU A CA 1
ATOM 649 C C . GLU A 1 84 ? -13.366 6.327 -3.821 1.00 96.88 84 GLU A C 1
ATOM 651 O O . GLU A 1 84 ? -14.414 6.503 -4.439 1.00 96.88 84 GLU A O 1
ATOM 656 N N . ARG A 1 85 ? -12.267 5.817 -4.393 1.00 93.25 85 ARG A N 1
ATOM 657 C CA . ARG A 1 85 ? -12.196 5.472 -5.821 1.00 93.25 85 ARG A CA 1
ATOM 658 C C . ARG A 1 85 ? -12.603 4.039 -6.144 1.00 93.25 85 ARG A C 1
ATOM 660 O O . ARG A 1 85 ? -13.313 3.831 -7.122 1.00 93.25 85 ARG A O 1
ATOM 667 N N . TYR A 1 86 ? -12.144 3.062 -5.359 1.00 92.25 86 TYR A N 1
ATOM 668 C CA . TYR A 1 86 ? -12.118 1.658 -5.801 1.00 92.25 86 TYR A CA 1
ATOM 669 C C . TYR A 1 86 ? -12.909 0.689 -4.907 1.00 92.25 86 TYR A C 1
ATOM 671 O O . TYR A 1 86 ? -13.094 -0.473 -5.270 1.00 92.25 86 TYR A O 1
ATOM 679 N N . TYR A 1 87 ? -13.448 1.153 -3.769 1.00 94.44 87 TYR A N 1
ATOM 680 C CA . TYR A 1 87 ? -14.097 0.271 -2.790 1.00 94.44 87 TYR A CA 1
ATOM 681 C C . TYR A 1 87 ? -15.210 -0.602 -3.378 1.00 94.44 87 TYR A C 1
ATOM 683 O O . TYR A 1 87 ? -15.275 -1.772 -3.032 1.00 94.44 87 TYR A O 1
ATOM 691 N N . ALA A 1 88 ? -16.059 -0.076 -4.268 1.00 92.38 88 ALA A N 1
ATOM 692 C CA . ALA A 1 88 ? -17.158 -0.856 -4.845 1.00 92.38 88 ALA A CA 1
ATOM 693 C C . ALA A 1 88 ? -16.647 -2.069 -5.647 1.00 92.38 88 ALA A C 1
ATOM 695 O O . ALA A 1 88 ? -17.008 -3.204 -5.348 1.00 92.38 88 ALA A O 1
ATOM 696 N N . SER A 1 89 ? -15.741 -1.844 -6.605 1.00 90.62 89 SER A N 1
ATOM 697 C CA . SER A 1 89 ? -15.160 -2.912 -7.428 1.00 90.62 89 SER A CA 1
ATOM 698 C C . SER A 1 89 ? -14.337 -3.909 -6.617 1.00 90.62 89 SER A C 1
ATOM 700 O O . SER A 1 89 ? -14.369 -5.105 -6.897 1.00 90.62 89 SER A O 1
ATOM 702 N N . ASP A 1 90 ? -13.608 -3.445 -5.603 1.00 93.44 90 ASP A N 1
ATOM 703 C CA . ASP A 1 90 ? -12.720 -4.311 -4.823 1.00 93.44 90 ASP A CA 1
ATOM 704 C C . ASP A 1 90 ? -13.459 -5.083 -3.728 1.00 93.44 90 ASP A C 1
ATOM 706 O O . ASP A 1 90 ? -13.055 -6.193 -3.374 1.00 93.44 90 ASP A O 1
ATOM 710 N N . HIS A 1 91 ? -14.566 -4.532 -3.226 1.00 94.44 91 HIS A N 1
ATOM 711 C CA . HIS A 1 91 ? -15.508 -5.237 -2.367 1.00 94.44 91 HIS A CA 1
ATOM 712 C C . HIS A 1 91 ? -16.215 -6.353 -3.148 1.00 94.44 91 HIS A C 1
ATOM 714 O O . HIS A 1 91 ? -16.256 -7.488 -2.675 1.00 94.44 91 HIS A O 1
ATOM 720 N N . ASP A 1 92 ? -16.683 -6.072 -4.369 1.00 95.75 92 ASP A N 1
ATOM 721 C CA . ASP A 1 92 ? -17.317 -7.069 -5.243 1.00 95.75 92 ASP A CA 1
ATOM 722 C C . ASP A 1 92 ? -16.332 -8.170 -5.690 1.00 95.75 92 ASP A C 1
ATOM 724 O O . ASP A 1 92 ? -16.712 -9.336 -5.812 1.00 95.75 92 ASP A O 1
ATOM 728 N N . ARG A 1 93 ? -15.043 -7.833 -5.867 1.00 94.81 93 ARG A N 1
ATOM 729 C CA . ARG A 1 93 ? -13.940 -8.792 -6.098 1.00 94.81 93 ARG A CA 1
ATOM 730 C C . ARG A 1 93 ? -13.678 -9.694 -4.881 1.00 94.81 93 ARG A C 1
ATOM 732 O O . ARG A 1 93 ? -13.259 -10.843 -5.039 1.00 94.81 93 ARG A O 1
ATOM 739 N N . GLY A 1 94 ? -13.919 -9.171 -3.679 1.00 94.50 94 GLY A N 1
ATOM 740 C CA . GLY A 1 94 ? -13.764 -9.853 -2.397 1.00 94.50 94 GLY A CA 1
ATOM 741 C C . GLY A 1 94 ? -12.310 -10.112 -1.978 1.00 94.50 94 GLY A C 1
ATOM 742 O O . GLY A 1 94 ? -11.384 -10.162 -2.789 1.00 94.50 94 GLY A O 1
ATOM 743 N N . THR A 1 95 ? -12.103 -10.337 -0.676 1.00 98.00 95 THR A N 1
ATOM 744 C CA . THR A 1 95 ? -10.769 -10.468 -0.0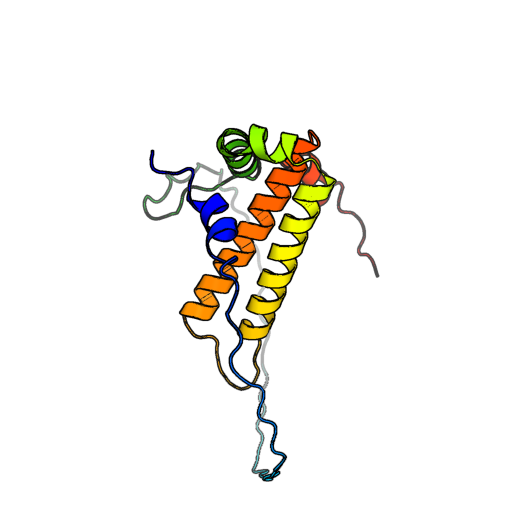54 1.00 98.00 95 THR A CA 1
ATOM 745 C C . THR A 1 95 ? -9.860 -11.493 -0.730 1.00 98.00 95 THR A C 1
ATOM 747 O O . THR A 1 95 ? -8.672 -11.229 -0.891 1.00 98.00 95 THR A O 1
ATOM 750 N N . GLY A 1 96 ? -10.396 -12.641 -1.159 1.00 96.81 96 GLY A N 1
ATOM 751 C CA . GLY A 1 96 ? -9.605 -13.678 -1.829 1.00 96.81 96 GLY A CA 1
ATOM 752 C C . GLY A 1 96 ? -9.053 -13.237 -3.188 1.00 96.81 96 GLY A C 1
ATOM 753 O O . GLY A 1 96 ? -7.880 -13.465 -3.465 1.00 96.81 96 GLY A O 1
ATOM 754 N N . GLY A 1 97 ? -9.870 -12.569 -4.010 1.00 93.50 97 GLY A N 1
ATOM 755 C CA . GLY A 1 97 ? -9.438 -12.041 -5.304 1.00 93.50 97 GLY A CA 1
ATOM 756 C C . GLY A 1 97 ? -8.470 -10.871 -5.141 1.00 93.50 97 GLY A C 1
ATOM 757 O O . GLY A 1 97 ? -7.401 -10.867 -5.741 1.00 93.50 97 GLY A O 1
ATOM 758 N N . THR A 1 98 ? -8.796 -9.918 -4.268 1.00 93.56 98 THR A N 1
ATOM 759 C CA . THR A 1 98 ? -7.951 -8.749 -3.968 1.00 93.56 98 THR A CA 1
ATOM 760 C C . THR A 1 98 ? -6.594 -9.140 -3.370 1.00 93.56 98 THR A C 1
ATOM 762 O O . THR A 1 98 ? -5.591 -8.490 -3.655 1.00 93.56 98 THR A O 1
ATOM 765 N N . PHE A 1 99 ? -6.513 -10.230 -2.597 1.00 97.44 99 PHE A N 1
ATOM 766 C CA . PHE A 1 99 ? -5.234 -10.731 -2.083 1.00 97.44 99 PHE A CA 1
ATOM 767 C C . PHE A 1 99 ? -4.291 -11.223 -3.192 1.00 97.44 99 PHE A C 1
ATOM 769 O O . PHE A 1 99 ? -3.079 -11.093 -3.040 1.00 97.44 99 PHE A O 1
ATOM 776 N N . LEU A 1 100 ? -4.814 -11.754 -4.304 1.00 96.81 100 LEU A N 1
ATOM 777 C CA . LEU A 1 100 ? -3.973 -12.178 -5.430 1.00 96.81 100 LEU A CA 1
AT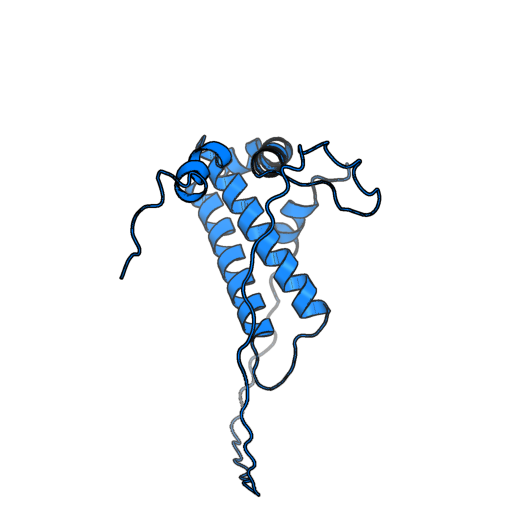OM 778 C C . LEU A 1 100 ? -3.294 -10.979 -6.103 1.00 96.81 100 LEU A C 1
ATOM 780 O O . LEU A 1 100 ? -2.091 -11.037 -6.321 1.00 96.81 100 LEU A O 1
ATOM 784 N N . TYR A 1 101 ? -4.027 -9.881 -6.320 1.00 94.38 101 TYR A N 1
ATOM 785 C CA . TYR A 1 101 ? -3.458 -8.624 -6.827 1.00 94.38 101 TYR A CA 1
ATOM 786 C C . TYR A 1 101 ? -2.421 -8.034 -5.859 1.00 94.38 101 TYR A C 1
ATOM 788 O O . TYR A 1 101 ? -1.316 -7.697 -6.262 1.00 94.38 101 TYR A O 1
ATOM 796 N N . PHE A 1 102 ? -2.708 -8.013 -4.553 1.00 97.69 102 PHE A N 1
ATOM 797 C CA . PHE A 1 102 ? -1.714 -7.612 -3.549 1.00 97.69 102 PHE A CA 1
ATOM 798 C C . PHE A 1 102 ? -0.436 -8.476 -3.585 1.00 97.69 102 PHE A C 1
ATOM 800 O O . PHE A 1 102 ? 0.668 -7.962 -3.418 1.00 97.69 102 PHE A O 1
ATOM 807 N N . ALA A 1 103 ? -0.567 -9.791 -3.786 1.00 98.12 103 ALA A N 1
ATOM 808 C CA . ALA A 1 103 ? 0.574 -10.697 -3.907 1.00 98.12 103 ALA A CA 1
ATOM 809 C C . ALA A 1 103 ? 1.362 -10.511 -5.218 1.00 98.12 103 ALA A C 1
ATOM 811 O O . ALA A 1 103 ? 2.570 -10.757 -5.220 1.00 98.12 103 ALA A O 1
ATOM 812 N N . GLU A 1 104 ? 0.708 -10.069 -6.295 1.00 97.19 104 GLU A N 1
ATOM 813 C CA . GLU A 1 104 ? 1.338 -9.714 -7.571 1.00 97.19 104 GLU A CA 1
ATOM 814 C C . GLU A 1 104 ? 2.289 -8.522 -7.392 1.00 97.19 104 GLU A C 1
ATOM 816 O O . GLU A 1 104 ? 3.487 -8.684 -7.630 1.00 97.19 104 GLU A O 1
ATOM 821 N N . GLU A 1 105 ? 1.831 -7.411 -6.799 1.00 97.50 105 GLU A N 1
ATOM 822 C CA . GLU A 1 105 ? 2.696 -6.237 -6.568 1.00 97.50 105 GLU A CA 1
ATOM 823 C C . GLU A 1 105 ? 3.855 -6.528 -5.599 1.00 97.50 105 GLU A C 1
ATOM 825 O O . GLU A 1 105 ? 4.943 -5.968 -5.708 1.00 97.50 105 GLU A O 1
ATOM 830 N N . VAL A 1 106 ? 3.675 -7.446 -4.641 1.00 98.50 106 VAL A N 1
ATOM 831 C CA . VAL A 1 106 ? 4.785 -7.905 -3.784 1.00 98.50 106 VAL A CA 1
ATOM 832 C C . VAL A 1 106 ? 5.844 -8.664 -4.603 1.00 98.50 106 VAL A C 1
ATOM 834 O O . VAL A 1 106 ? 7.036 -8.592 -4.287 1.00 98.50 106 VAL A O 1
ATOM 837 N N . GLY A 1 107 ? 5.442 -9.369 -5.664 1.00 98.19 107 GLY A N 1
ATOM 838 C CA . GLY A 1 107 ? 6.338 -10.007 -6.63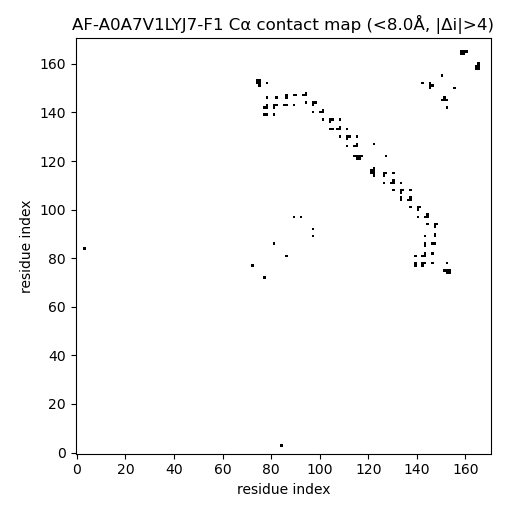3 1.00 98.19 107 GLY A CA 1
ATOM 839 C C . GLY A 1 107 ? 7.021 -9.010 -7.578 1.00 98.19 107 GLY A C 1
ATOM 840 O O . GLY A 1 107 ? 8.217 -9.149 -7.862 1.00 98.19 107 GLY A O 1
ATOM 841 N N . GLU A 1 108 ? 6.300 -7.979 -8.010 1.00 97.75 108 GLU A N 1
ATOM 842 C CA . GLU A 1 108 ? 6.832 -6.866 -8.805 1.00 97.75 108 GLU A CA 1
ATOM 843 C C . GLU A 1 108 ? 7.883 -6.086 -7.994 1.00 97.75 108 GLU A C 1
ATOM 845 O O . GLU A 1 108 ? 9.044 -5.986 -8.406 1.00 97.75 108 GLU A O 1
ATOM 850 N N . LEU A 1 109 ? 7.560 -5.701 -6.752 1.00 98.50 109 LEU A N 1
ATOM 851 C CA . LEU A 1 109 ? 8.489 -5.093 -5.792 1.00 98.50 109 LEU A CA 1
ATOM 852 C C . LEU A 1 109 ? 9.733 -5.959 -5.557 1.00 98.50 109 LEU A C 1
ATOM 854 O O . LEU A 1 109 ? 10.855 -5.445 -5.536 1.00 98.50 109 LEU A O 1
ATOM 858 N N . ALA A 1 110 ? 9.579 -7.279 -5.410 1.00 98.31 110 ALA A N 1
ATOM 859 C CA . ALA A 1 110 ? 10.717 -8.190 -5.277 1.00 98.31 110 ALA A CA 1
ATOM 860 C C . ALA A 1 110 ? 11.626 -8.172 -6.524 1.00 98.31 110 ALA A C 1
ATOM 862 O O . ALA A 1 110 ? 12.856 -8.222 -6.400 1.00 98.31 110 ALA A O 1
ATOM 863 N N . THR A 1 111 ? 11.041 -8.039 -7.715 1.00 97.75 111 THR A N 1
ATOM 864 C CA . THR A 1 111 ? 11.762 -7.924 -8.990 1.00 97.75 111 THR A CA 1
ATOM 865 C C . THR A 1 111 ? 12.496 -6.584 -9.095 1.00 97.75 111 THR A C 1
ATOM 867 O O . THR A 1 111 ? 13.698 -6.562 -9.390 1.00 97.75 111 THR A O 1
ATOM 870 N N . ALA A 1 112 ? 11.838 -5.472 -8.758 1.00 97.62 112 ALA A N 1
ATOM 871 C CA . ALA A 1 112 ? 12.444 -4.143 -8.733 1.00 97.62 112 ALA A CA 1
ATOM 872 C C . ALA A 1 112 ? 13.592 -4.046 -7.708 1.00 97.62 112 ALA A C 1
ATOM 874 O O . ALA A 1 112 ? 14.657 -3.494 -8.011 1.00 97.62 112 ALA A O 1
ATOM 875 N N . LEU A 1 113 ? 13.439 -4.650 -6.523 1.00 98.06 113 LEU A N 1
ATOM 876 C CA . LEU A 1 113 ? 14.496 -4.770 -5.509 1.00 98.06 113 LEU A CA 1
ATOM 877 C C . LEU A 1 113 ? 15.703 -5.565 -6.030 1.00 98.06 113 LEU A C 1
ATOM 879 O O . LEU A 1 113 ? 16.848 -5.148 -5.829 1.00 98.06 113 LEU A O 1
ATOM 883 N N . ALA A 1 114 ? 15.473 -6.679 -6.730 1.00 96.31 114 ALA A N 1
ATOM 884 C CA . ALA A 1 114 ? 16.539 -7.485 -7.323 1.00 96.31 114 ALA A CA 1
ATOM 885 C C . ALA A 1 114 ? 17.303 -6.716 -8.418 1.00 96.31 114 ALA A C 1
ATOM 887 O O . ALA A 1 114 ? 18.539 -6.722 -8.427 1.00 96.31 114 ALA A O 1
ATOM 888 N N . ALA A 1 115 ? 16.597 -5.989 -9.291 1.00 94.88 115 ALA A N 1
ATOM 889 C CA . ALA A 1 115 ? 17.209 -5.091 -10.273 1.00 94.88 115 ALA A CA 1
ATOM 890 C C . ALA A 1 115 ? 18.031 -3.977 -9.595 1.00 94.88 115 ALA A C 1
ATOM 892 O O . ALA A 1 115 ? 19.129 -3.631 -10.044 1.00 94.88 115 ALA A O 1
ATOM 893 N N . ASN A 1 116 ? 17.569 -3.459 -8.460 1.00 96.75 116 ASN A N 1
ATOM 894 C CA . ASN A 1 116 ? 18.250 -2.381 -7.749 1.00 96.75 116 ASN A CA 1
ATOM 895 C C . ASN A 1 116 ? 19.493 -2.807 -6.945 1.00 96.75 116 ASN A C 1
ATOM 897 O O . ASN A 1 116 ? 20.276 -1.945 -6.550 1.00 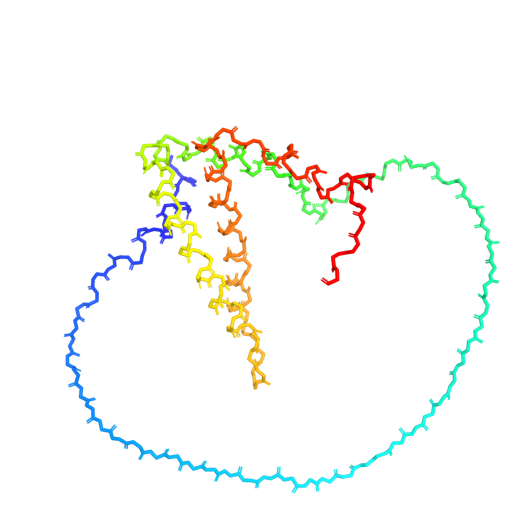96.75 116 ASN A O 1
ATOM 901 N N . ASN A 1 117 ? 19.720 -4.108 -6.731 1.00 94.44 117 ASN A N 1
ATOM 902 C CA . ASN A 1 117 ? 20.793 -4.629 -5.869 1.00 94.44 117 ASN A CA 1
ATOM 903 C C . ASN A 1 117 ? 21.876 -5.437 -6.630 1.00 94.44 117 ASN A C 1
ATOM 905 O O . ASN A 1 117 ? 22.542 -6.320 -6.080 1.00 94.44 117 ASN A O 1
ATOM 909 N N . ARG A 1 118 ? 22.063 -5.170 -7.931 1.00 93.31 118 ARG A N 1
ATOM 910 C CA . ARG A 1 118 ? 23.063 -5.858 -8.772 1.00 93.31 118 ARG A CA 1
ATOM 911 C C . ARG A 1 118 ? 24.487 -5.373 -8.461 1.00 93.31 118 ARG A C 1
ATOM 913 O O . ARG A 1 118 ? 24.838 -4.224 -8.688 1.00 93.31 118 ARG A O 1
ATOM 920 N N . ARG A 1 119 ? 25.375 -6.289 -8.050 1.00 89.50 119 ARG A N 1
ATOM 921 C CA . ARG A 1 119 ? 26.773 -5.976 -7.657 1.00 89.50 119 ARG A CA 1
ATOM 922 C C . ARG A 1 119 ? 27.663 -5.339 -8.736 1.00 89.50 119 ARG A C 1
ATOM 924 O O . ARG A 1 119 ? 28.703 -4.788 -8.394 1.00 89.50 119 ARG A O 1
ATOM 931 N N . ARG A 1 120 ? 27.345 -5.514 -10.024 1.00 90.25 120 ARG A N 1
ATOM 932 C CA . ARG A 1 120 ? 28.231 -5.150 -11.154 1.00 90.25 120 ARG A CA 1
ATOM 933 C C . ARG A 1 120 ? 27.798 -3.896 -11.913 1.00 90.25 120 ARG A C 1
ATOM 935 O O . ARG A 1 120 ? 28.540 -3.439 -12.779 1.00 90.25 120 ARG A O 1
ATOM 942 N N . SER A 1 121 ? 26.613 -3.367 -11.629 1.00 91.81 121 SER A N 1
ATOM 943 C CA . SER A 1 121 ? 26.037 -2.241 -12.363 1.00 91.81 121 SER A CA 1
ATOM 944 C C . SER A 1 121 ? 25.120 -1.463 -11.421 1.00 91.81 121 SER A C 1
ATOM 946 O O . SER A 1 121 ? 24.241 -2.089 -10.825 1.00 91.81 121 SER A O 1
ATOM 948 N N . PRO A 1 122 ? 25.305 -0.141 -11.257 1.00 93.94 122 PRO A N 1
ATOM 949 C CA . PRO A 1 122 ? 24.357 0.668 -10.502 1.00 93.94 122 PRO A CA 1
ATOM 950 C C . PRO A 1 122 ? 22.991 0.673 -11.213 1.00 93.94 122 PRO A C 1
ATOM 952 O O . PRO A 1 122 ? 22.952 0.504 -12.436 1.00 93.94 122 PRO A O 1
ATOM 955 N N . PRO A 1 123 ? 21.879 0.882 -10.488 1.00 96.50 123 PRO A N 1
ATOM 956 C CA . PRO A 1 123 ? 20.563 0.983 -11.107 1.00 96.50 123 PRO A CA 1
ATOM 957 C C . PRO A 1 123 ? 20.489 2.192 -12.040 1.00 96.50 123 PRO A C 1
ATOM 959 O O . PRO A 1 123 ? 20.999 3.271 -11.727 1.00 96.50 123 PRO A O 1
ATOM 962 N N . THR A 1 124 ? 19.822 2.022 -13.174 1.00 97.06 124 THR A N 1
ATOM 963 C CA . THR A 1 124 ? 19.444 3.133 -14.052 1.00 97.06 124 THR A CA 1
ATOM 964 C C . THR A 1 124 ? 18.370 4.009 -13.388 1.00 97.06 124 THR A C 1
ATOM 966 O O . THR A 1 124 ? 17.640 3.528 -12.519 1.00 97.06 124 THR A O 1
ATOM 969 N N . PRO A 1 125 ? 18.198 5.279 -13.805 1.00 97.56 125 PRO A N 1
ATOM 970 C CA . PRO A 1 125 ? 17.111 6.125 -13.304 1.00 97.56 125 PRO A CA 1
ATOM 971 C C . PRO A 1 125 ? 15.712 5.520 -13.506 1.00 97.56 125 PRO A C 1
ATOM 973 O O . PRO A 1 125 ? 14.847 5.710 -12.659 1.00 97.56 125 PRO A O 1
ATOM 976 N N . ALA A 1 126 ? 15.503 4.748 -14.579 1.00 97.06 126 ALA A N 1
ATOM 977 C CA . ALA A 1 126 ? 14.248 4.034 -14.814 1.00 97.06 126 ALA A CA 1
ATOM 978 C C . ALA A 1 126 ? 14.015 2.924 -13.773 1.00 97.06 126 ALA A C 1
ATOM 980 O O . ALA A 1 126 ? 12.945 2.846 -13.185 1.00 97.06 126 ALA A O 1
ATOM 981 N N . GLU A 1 127 ? 15.038 2.119 -13.467 1.00 97.12 127 GLU A N 1
ATOM 982 C CA . GLU A 1 127 ? 14.951 1.084 -12.426 1.00 97.12 127 GLU A CA 1
ATOM 983 C C . GLU A 1 127 ? 14.814 1.685 -11.014 1.00 97.12 127 GLU A C 1
ATOM 985 O O . GLU A 1 127 ? 14.255 1.039 -10.129 1.00 97.12 127 GLU A O 1
ATOM 990 N N . ARG A 1 128 ? 15.295 2.919 -10.788 1.00 97.62 128 ARG A N 1
ATOM 991 C CA . ARG A 1 128 ? 15.014 3.685 -9.561 1.00 97.62 128 ARG A CA 1
ATOM 992 C C . ARG A 1 128 ? 13.544 4.083 -9.464 1.00 97.62 128 ARG A C 1
ATOM 994 O O . ARG A 1 128 ? 12.939 3.819 -8.433 1.00 97.62 128 ARG A O 1
ATOM 1001 N N . ALA A 1 129 ? 12.996 4.677 -10.525 1.00 96.81 129 ALA A N 1
ATOM 1002 C CA . ALA A 1 129 ? 11.600 5.105 -10.571 1.00 96.81 129 ALA A CA 1
ATOM 1003 C C . ALA A 1 129 ? 10.642 3.917 -10.398 1.00 96.81 129 ALA A C 1
ATOM 1005 O O . ALA A 1 129 ? 9.780 3.960 -9.529 1.00 96.81 129 ALA A O 1
ATOM 1006 N N . ASN A 1 130 ? 10.885 2.817 -11.118 1.00 96.94 130 ASN A N 1
ATOM 1007 C CA . ASN A 1 130 ? 10.110 1.584 -10.986 1.00 96.94 130 ASN A CA 1
ATOM 1008 C C . ASN A 1 130 ? 10.120 1.064 -9.538 1.00 96.94 130 ASN A C 1
ATOM 1010 O O . ASN A 1 130 ? 9.091 0.634 -9.046 1.00 96.94 130 ASN A O 1
ATOM 1014 N N . LEU A 1 131 ? 11.253 1.108 -8.824 1.00 98.06 131 LEU A N 1
ATOM 1015 C CA . LEU A 1 131 ? 11.290 0.675 -7.420 1.00 98.06 131 LEU A CA 1
ATOM 1016 C C . LEU A 1 131 ? 10.398 1.539 -6.515 1.00 98.06 131 LEU A C 1
ATOM 1018 O O . LEU A 1 131 ? 9.801 1.020 -5.576 1.00 98.06 131 LEU A O 1
ATOM 1022 N N . GLU A 1 132 ? 10.342 2.845 -6.765 1.00 97.62 132 GLU A N 1
ATOM 1023 C CA . GLU A 1 132 ? 9.500 3.779 -6.009 1.00 97.62 132 GLU A CA 1
ATOM 1024 C C . GLU A 1 132 ? 8.006 3.573 -6.323 1.00 97.62 132 GLU A C 1
ATOM 1026 O O . GLU A 1 132 ? 7.183 3.674 -5.413 1.00 97.62 132 GLU A O 1
ATOM 1031 N N . GLU A 1 133 ? 7.681 3.196 -7.564 1.00 96.19 133 GLU A N 1
ATOM 1032 C CA . GLU A 1 133 ? 6.346 2.797 -8.035 1.00 96.19 133 GLU A CA 1
ATOM 1033 C C . GLU A 1 133 ? 5.856 1.514 -7.336 1.00 96.19 133 GLU A C 1
ATOM 1035 O O . GLU A 1 133 ? 4.856 1.567 -6.623 1.00 96.19 133 GLU A O 1
ATOM 1040 N N . GLU A 1 134 ? 6.626 0.415 -7.367 1.00 97.69 134 GLU A N 1
ATOM 1041 C CA . GLU A 1 134 ? 6.217 -0.846 -6.710 1.00 97.69 134 GLU A CA 1
ATOM 1042 C C . GLU A 1 134 ? 6.014 -0.696 -5.188 1.00 97.69 134 GLU A C 1
ATOM 1044 O O . GLU A 1 134 ? 5.173 -1.356 -4.572 1.00 97.69 134 GLU A O 1
ATOM 1049 N N . PHE A 1 135 ? 6.790 0.182 -4.537 1.00 98.31 135 PHE A N 1
ATOM 1050 C CA . PHE A 1 135 ? 6.592 0.492 -3.118 1.00 98.31 135 PHE A CA 1
ATOM 1051 C C . PHE A 1 135 ? 5.265 1.219 -2.860 1.00 98.31 135 PHE A C 1
ATOM 1053 O O . PHE A 1 135 ? 4.656 1.007 -1.807 1.00 98.31 135 PHE A O 1
ATOM 1060 N N . ALA A 1 136 ? 4.821 2.074 -3.784 1.00 96.94 136 ALA A N 1
ATOM 1061 C CA . ALA A 1 136 ? 3.536 2.755 -3.696 1.00 96.94 136 ALA A CA 1
ATOM 1062 C C . ALA A 1 136 ? 2.372 1.785 -3.952 1.00 96.94 136 ALA A C 1
ATOM 1064 O O . ALA A 1 136 ? 1.399 1.804 -3.193 1.00 96.94 136 ALA A O 1
ATOM 1065 N N . ASP A 1 137 ? 2.498 0.889 -4.930 1.00 96.50 137 ASP A N 1
ATOM 1066 C CA . ASP A 1 137 ? 1.435 -0.050 -5.301 1.00 96.50 137 ASP A CA 1
ATOM 1067 C C . ASP A 1 137 ? 1.202 -1.119 -4.222 1.00 96.50 137 ASP A C 1
ATOM 1069 O O . ASP A 1 137 ? 0.058 -1.342 -3.810 1.00 96.50 137 ASP A O 1
ATOM 1073 N N . VAL A 1 138 ? 2.259 -1.664 -3.607 1.00 98.25 138 VAL A N 1
ATOM 1074 C CA . VAL A 1 138 ? 2.124 -2.541 -2.424 1.00 98.25 138 VAL A CA 1
ATOM 1075 C C . VAL A 1 138 ? 1.389 -1.840 -1.267 1.00 98.25 138 VAL A C 1
ATOM 1077 O O . VAL A 1 138 ? 0.599 -2.475 -0.559 1.00 98.25 138 VAL A O 1
ATOM 1080 N N . ILE A 1 139 ? 1.592 -0.531 -1.069 1.00 98.19 139 ILE A N 1
ATOM 1081 C CA . ILE A 1 139 ? 0.851 0.256 -0.067 1.00 98.19 139 ILE A CA 1
ATOM 1082 C C . ILE A 1 139 ? -0.610 0.457 -0.495 1.00 98.19 139 ILE A C 1
ATOM 1084 O O . ILE A 1 139 ? -1.507 0.334 0.346 1.00 98.19 139 ILE A O 1
ATOM 1088 N N . ALA A 1 140 ? -0.867 0.744 -1.773 1.00 97.00 140 ALA A N 1
ATOM 1089 C CA . ALA A 1 140 ? -2.209 0.945 -2.308 1.00 97.00 140 ALA A CA 1
ATOM 1090 C C . ALA A 1 140 ? -3.075 -0.311 -2.133 1.00 97.00 140 ALA A C 1
ATOM 1092 O O . ALA A 1 140 ? -4.144 -0.234 -1.525 1.00 97.00 140 ALA A O 1
ATOM 1093 N N . TRP A 1 141 ? -2.584 -1.484 -2.538 1.00 97.50 141 TRP A N 1
ATOM 1094 C CA . TRP A 1 141 ? -3.319 -2.743 -2.393 1.00 97.50 141 TRP A CA 1
ATOM 1095 C C . TRP A 1 141 ? -3.450 -3.222 -0.947 1.00 97.50 141 TRP A C 1
ATOM 1097 O O . TRP A 1 141 ? -4.476 -3.807 -0.590 1.00 97.50 141 TRP A O 1
ATOM 1107 N N . LEU A 1 142 ? -2.483 -2.920 -0.073 1.00 98.56 142 LEU A N 1
ATOM 1108 C CA . LEU A 1 142 ? -2.652 -3.131 1.368 1.00 98.56 142 LEU A CA 1
ATOM 1109 C C . LEU A 1 142 ? -3.793 -2.264 1.929 1.00 98.56 142 LEU A C 1
ATOM 1111 O O . LEU A 1 142 ? -4.577 -2.736 2.756 1.00 98.56 142 LEU A O 1
ATOM 1115 N N . CYS A 1 143 ? -3.931 -1.022 1.455 1.00 98.38 143 CYS A N 1
ATOM 1116 C CA . CYS A 1 143 ? -5.062 -0.160 1.798 1.00 98.38 143 CYS A CA 1
ATOM 1117 C C . CYS A 1 143 ? -6.382 -0.689 1.223 1.00 98.38 143 CYS A C 1
ATOM 1119 O O . CYS A 1 143 ? -7.390 -0.665 1.929 1.00 98.38 143 CYS A O 1
ATOM 1121 N N . THR A 1 144 ? -6.392 -1.225 -0.001 1.00 98.00 144 THR A N 1
ATOM 1122 C CA . THR A 1 144 ? -7.562 -1.901 -0.585 1.00 98.00 144 THR A CA 1
ATOM 1123 C C . THR A 1 144 ? -8.007 -3.085 0.272 1.00 98.00 144 THR A C 1
ATOM 1125 O O . THR A 1 144 ? -9.171 -3.146 0.672 1.00 98.00 144 THR A O 1
ATOM 1128 N N . LEU A 1 145 ? -7.086 -3.983 0.641 1.00 98.50 145 LEU A N 1
ATOM 1129 C CA . LEU A 1 145 ? -7.366 -5.112 1.535 1.00 98.50 145 LEU A CA 1
ATOM 1130 C C . LEU A 1 145 ? -7.908 -4.652 2.892 1.00 98.50 145 LEU A C 1
ATOM 1132 O O . LEU A 1 145 ? -8.885 -5.219 3.382 1.00 98.50 145 LEU A O 1
ATOM 1136 N N . ALA A 1 146 ? -7.316 -3.619 3.492 1.00 98.62 146 ALA A N 1
ATOM 1137 C CA . ALA A 1 146 ? -7.799 -3.066 4.752 1.00 98.62 146 ALA A CA 1
ATOM 1138 C C . ALA A 1 146 ? -9.215 -2.486 4.619 1.00 98.62 146 ALA A C 1
ATOM 1140 O O . ALA A 1 146 ? -10.066 -2.732 5.472 1.00 98.62 146 ALA A O 1
ATOM 1141 N N . ASN A 1 147 ? -9.496 -1.778 3.523 1.00 98.50 147 ASN A N 1
ATOM 1142 C CA . ASN A 1 147 ? -10.795 -1.174 3.258 1.00 98.50 147 ASN A CA 1
ATOM 1143 C C . ASN A 1 147 ? -11.919 -2.207 3.128 1.00 98.50 147 ASN A C 1
ATOM 1145 O O . ASN A 1 147 ? -12.956 -2.024 3.761 1.00 98.50 147 ASN A O 1
ATOM 1149 N N . ILE A 1 148 ? -11.724 -3.279 2.357 1.00 98.19 148 ILE A N 1
ATOM 1150 C CA . ILE A 1 148 ? -12.765 -4.299 2.115 1.00 98.19 148 ILE A CA 1
ATOM 1151 C C . ILE A 1 148 ? -12.934 -5.301 3.271 1.00 98.19 148 ILE A C 1
ATOM 1153 O O . ILE A 1 148 ? -13.847 -6.117 3.240 1.00 98.19 148 ILE A O 1
ATOM 1157 N N . ASN A 1 149 ? -12.070 -5.239 4.291 1.00 98.50 149 ASN A N 1
ATOM 1158 C CA . ASN A 1 149 ? -12.185 -6.010 5.536 1.00 98.50 149 ASN A CA 1
ATOM 1159 C C . ASN A 1 149 ? -12.448 -5.104 6.763 1.00 98.50 149 ASN A C 1
ATOM 1161 O O . ASN A 1 149 ? -12.241 -5.536 7.897 1.00 98.50 149 ASN A O 1
ATOM 1165 N N . ASP A 1 150 ? -12.859 -3.847 6.541 1.00 98.19 150 ASP A N 1
ATOM 1166 C CA . ASP A 1 150 ? -13.175 -2.833 7.564 1.00 98.19 150 ASP A CA 1
ATOM 1167 C C . ASP A 1 150 ? -12.085 -2.630 8.647 1.00 98.19 150 ASP A C 1
ATOM 1169 O O . ASP A 1 150 ? -12.356 -2.398 9.830 1.00 98.19 150 ASP A O 1
ATOM 1173 N N . VAL A 1 151 ? -10.814 -2.680 8.233 1.00 98.62 151 VAL A N 1
ATOM 1174 C CA . VAL A 1 151 ? -9.637 -2.442 9.082 1.00 98.62 151 VAL A CA 1
ATOM 1175 C C . VAL A 1 151 ? -9.166 -0.992 8.960 1.00 98.62 151 VAL A C 1
ATOM 1177 O O . VAL A 1 151 ? -8.734 -0.556 7.899 1.00 98.62 151 VAL A O 1
ATOM 1180 N N . ASP A 1 152 ? -9.144 -0.257 10.072 1.00 98.44 152 ASP A N 1
ATOM 1181 C CA . ASP A 1 152 ? -8.460 1.041 10.180 1.00 98.44 152 ASP A CA 1
ATOM 1182 C C . ASP A 1 152 ? -6.941 0.828 10.334 1.00 98.44 152 ASP A C 1
ATOM 1184 O O . ASP A 1 152 ? -6.466 0.367 11.381 1.00 98.44 152 ASP A O 1
ATOM 1188 N N . LEU A 1 153 ? -6.164 1.174 9.299 1.00 98.25 153 LEU A N 1
ATOM 1189 C CA . LEU A 1 153 ? -4.706 1.030 9.311 1.00 98.25 153 LEU A CA 1
ATOM 1190 C C . LEU A 1 153 ? -4.020 2.008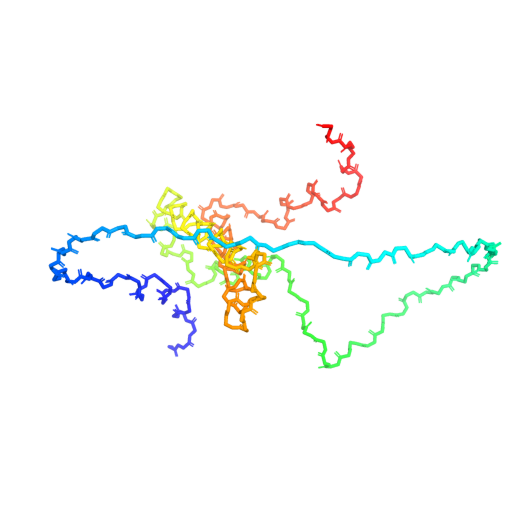 10.269 1.00 98.25 153 LEU A C 1
ATOM 1192 O O . LEU A 1 153 ? -3.016 1.650 10.883 1.00 98.25 153 LEU A O 1
ATOM 1196 N N . THR A 1 154 ? -4.558 3.215 10.452 1.00 96.69 154 THR A N 1
ATOM 1197 C CA . THR A 1 154 ? -3.983 4.206 11.377 1.00 96.69 154 THR A CA 1
ATOM 1198 C C . THR A 1 154 ? -4.079 3.698 12.814 1.00 96.69 154 THR A C 1
ATOM 1200 O O . THR A 1 154 ? -3.098 3.736 13.560 1.00 96.69 154 THR A O 1
ATOM 1203 N N . LYS A 1 155 ? -5.225 3.119 13.183 1.00 96.38 155 LYS A N 1
ATOM 1204 C CA . LYS A 1 155 ? -5.419 2.431 14.462 1.00 96.38 155 LYS A CA 1
ATOM 1205 C C . LYS A 1 155 ? -4.557 1.173 14.572 1.00 96.38 155 LYS A C 1
ATOM 1207 O O . LYS A 1 155 ? -3.956 0.958 15.624 1.00 96.38 155 LYS A O 1
ATOM 1212 N N . ALA A 1 156 ? -4.452 0.355 13.524 1.00 96.44 156 ALA A N 1
ATOM 1213 C CA . ALA A 1 156 ? -3.643 -0.869 13.547 1.00 96.44 156 ALA A CA 1
ATOM 1214 C C . ALA A 1 156 ? -2.141 -0.587 13.758 1.00 96.44 156 ALA A C 1
ATOM 1216 O O . ALA A 1 156 ? -1.474 -1.292 14.520 1.00 96.44 156 ALA A O 1
ATOM 1217 N N . LEU A 1 157 ? -1.617 0.478 13.143 1.00 95.19 157 LEU A N 1
ATOM 1218 C CA . LEU A 1 157 ? -0.209 0.875 13.235 1.00 95.19 157 LEU A CA 1
ATOM 1219 C C . LEU A 1 157 ? 0.210 1.385 14.621 1.00 95.19 157 LEU A C 1
ATOM 1221 O O . LEU A 1 157 ? 1.405 1.360 14.919 1.00 95.19 157 LEU A O 1
ATOM 1225 N N . THR A 1 158 ? -0.734 1.743 15.505 1.00 92.12 158 THR A N 1
ATOM 1226 C CA . THR A 1 158 ? -0.434 2.086 16.914 1.00 92.12 158 THR A CA 1
ATOM 1227 C C . THR A 1 158 ? 0.390 1.008 17.622 1.00 92.12 158 THR A C 1
ATOM 1229 O O . THR A 1 158 ? 1.223 1.327 18.463 1.00 92.12 158 THR A O 1
ATOM 1232 N N . LYS A 1 159 ? 0.254 -0.262 17.215 1.00 88.81 159 LYS A N 1
ATOM 1233 C CA . LYS A 1 159 ? 1.075 -1.396 17.673 1.00 88.81 159 LYS A CA 1
ATOM 1234 C C . LYS A 1 159 ? 2.592 -1.171 17.545 1.00 88.81 159 LYS A C 1
ATOM 1236 O O . LYS A 1 159 ? 3.341 -1.754 18.322 1.00 88.81 159 LYS A O 1
ATOM 1241 N N . TYR A 1 160 ? 3.031 -0.379 16.565 1.00 88.31 160 TYR A N 1
ATOM 1242 C CA . TYR A 1 160 ? 4.444 -0.133 16.253 1.00 88.31 160 TYR A CA 1
ATOM 1243 C C . TYR A 1 160 ? 4.876 1.327 16.459 1.00 88.31 160 TYR A C 1
ATOM 1245 O O . TYR A 1 160 ? 6.073 1.601 16.496 1.00 88.31 160 TYR A O 1
ATOM 1253 N N . THR A 1 161 ? 3.930 2.263 16.586 1.00 87.12 161 THR A N 1
ATOM 1254 C CA . THR A 1 161 ? 4.215 3.696 16.786 1.00 87.12 161 THR A CA 1
ATOM 1255 C C . THR A 1 161 ? 4.045 4.159 18.236 1.00 87.12 161 THR A C 1
ATOM 1257 O O . THR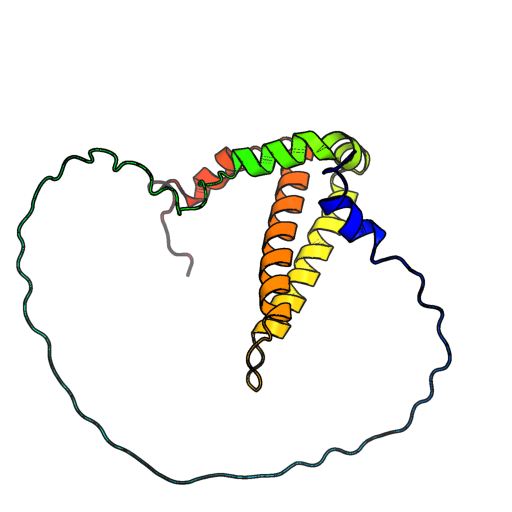 A 1 161 ? 4.660 5.152 18.628 1.00 87.12 161 THR A O 1
ATOM 1260 N N . ASP A 1 162 ? 3.274 3.434 19.052 1.00 86.38 162 ASP A N 1
ATOM 1261 C CA . ASP A 1 162 ? 3.174 3.646 20.497 1.00 86.38 162 ASP A CA 1
ATOM 1262 C C . ASP A 1 162 ? 4.442 3.117 21.192 1.00 86.38 162 ASP A C 1
ATOM 1264 O O . ASP A 1 162 ? 4.650 1.908 21.336 1.00 86.38 162 ASP A O 1
ATOM 1268 N N . ARG A 1 163 ? 5.312 4.044 21.611 1.00 78.88 163 ARG A N 1
ATOM 1269 C CA . ARG A 1 163 ? 6.611 3.729 22.229 1.00 78.88 163 ARG A CA 1
ATOM 1270 C C . ARG A 1 163 ? 6.487 2.951 23.536 1.00 78.88 163 ARG A C 1
ATOM 1272 O O . ARG A 1 163 ? 7.409 2.208 23.859 1.00 78.88 163 ARG A O 1
ATOM 1279 N N . ASP A 1 164 ? 5.366 3.075 24.240 1.00 80.38 164 ASP A N 1
ATOM 1280 C CA . ASP A 1 164 ? 5.147 2.392 25.515 1.00 80.38 164 ASP A CA 1
ATOM 1281 C C . ASP A 1 164 ? 4.675 0.939 25.303 1.00 80.38 164 ASP A C 1
ATOM 1283 O O . ASP A 1 164 ? 4.748 0.113 26.215 1.00 80.38 164 ASP A O 1
ATOM 1287 N N . ARG A 1 165 ? 4.244 0.587 24.079 1.00 70.06 165 ARG A N 1
ATOM 1288 C CA . ARG A 1 165 ? 3.883 -0.786 23.677 1.00 70.06 165 ARG A CA 1
ATOM 1289 C C . ARG A 1 165 ? 5.030 -1.562 23.044 1.00 70.06 165 ARG A C 1
ATOM 1291 O O . ARG A 1 165 ? 5.061 -2.786 23.170 1.00 70.06 165 ARG A O 1
ATOM 1298 N N . VAL A 1 166 ? 5.959 -0.888 22.364 1.00 63.94 166 VAL A N 1
ATOM 1299 C CA . VAL A 1 166 ? 7.107 -1.534 21.705 1.00 63.94 166 VAL A CA 1
ATOM 1300 C C . VAL A 1 166 ? 8.190 -1.852 22.741 1.00 63.94 166 VAL A C 1
ATOM 1302 O O . VAL A 1 166 ? 9.218 -1.186 22.838 1.00 63.94 166 VAL A O 1
ATOM 1305 N N . THR A 1 167 ? 7.949 -2.901 23.529 1.00 56.56 167 THR A N 1
ATOM 1306 C CA . THR A 1 167 ? 8.916 -3.455 24.483 1.00 56.56 167 THR A CA 1
ATOM 1307 C C . THR A 1 167 ? 9.366 -4.848 24.043 1.00 56.56 167 THR A C 1
ATOM 1309 O O . THR A 1 167 ? 8.550 -5.709 23.720 1.00 56.56 167 THR A O 1
ATOM 1312 N N . GLY A 1 168 ? 10.685 -5.058 24.029 1.00 60.06 168 GLY A N 1
ATOM 1313 C CA . GLY A 1 168 ? 11.323 -6.313 23.627 1.00 60.06 168 GLY A CA 1
ATOM 1314 C C . GLY A 1 168 ? 11.987 -6.252 22.250 1.00 60.06 168 GLY A C 1
ATOM 1315 O O . GLY A 1 168 ? 11.350 -5.971 21.236 1.00 60.06 168 GLY A O 1
ATOM 1316 N N . VAL A 1 169 ? 13.280 -6.575 22.220 1.00 59.31 169 VAL A N 1
ATOM 1317 C CA . VAL A 1 169 ? 13.940 -7.068 21.006 1.00 59.31 169 VAL A CA 1
ATOM 1318 C C . VAL A 1 169 ? 13.497 -8.524 20.845 1.00 59.31 169 VAL A C 1
ATOM 1320 O O . VAL A 1 169 ? 13.476 -9.260 21.829 1.00 59.31 169 VAL A O 1
ATOM 1323 N N . LYS A 1 170 ? 13.100 -8.937 19.637 1.00 57.84 170 LYS A N 1
ATOM 1324 C CA . LYS A 1 170 ? 13.044 -10.366 19.314 1.00 57.84 170 LYS A CA 1
ATOM 1325 C C . LYS A 1 170 ? 14.449 -10.791 18.907 1.00 57.84 170 LYS A C 1
ATOM 1327 O O . LYS A 1 170 ? 14.952 -10.250 17.923 1.00 57.84 170 LYS A O 1
ATOM 1332 N N . ASP A 1 171 ? 15.028 -11.693 19.692 1.00 53.56 171 ASP A N 1
ATOM 1333 C CA . ASP A 1 171 ? 16.286 -12.385 19.388 1.00 53.56 171 ASP A CA 1
ATOM 1334 C C . ASP A 1 171 ? 16.175 -13.242 18.107 1.00 53.56 171 ASP A C 1
ATOM 1336 O O . ASP A 1 171 ? 15.060 -13.758 17.836 1.00 53.56 171 ASP A O 1
#

Mean predicted aligned error: 16.57 Å

pLDDT: mean 71.32, std 27.68, range [24.89, 98.62]